Protein AF-K1M2X8-F1 (afdb_monomer)

pLDDT: mean 80.95, std 14.22, range [37.97, 92.69]

Sequence (71 aa):
METNKKGDNHSFPESVKAFEKYGKVSVIKGGDGIRRTTLTIPGSYNGKNGNFEFIKESNGIINHRLFRPKK

Nearest PDB structures (foldseek):
  4dm5-assembly4_D  TM=7.112E-01  e=1.299E+00  Pseudomonas aeruginosa PAO1
  6zea-assembly1_A  TM=5.679E-01  e=1.229E+00  Catharanthus roseus
  2ciu-assembly1_A  TM=5.035E-01  e=8.616E+00  Saccharomyces cerevisiae

Structure (mmCIF, N/CA/C/O backbone):
data_AF-K1M2X8-F1
#
_entry.id   AF-K1M2X8-F1
#
loop_
_atom_site.group_PDB
_atom_site.id
_atom_site.type_symbol
_atom_site.label_atom_id
_atom_site.label_alt_id
_atom_site.label_comp_id
_atom_site.label_asym_id
_atom_site.label_entity_id
_atom_site.label_seq_id
_atom_site.pdbx_PDB_ins_code
_atom_site.Cartn_x
_atom_site.Cartn_y
_atom_site.Cartn_z
_atom_site.occupancy
_atom_site.B_iso_or_equiv
_atom_site.auth_seq_id
_atom_site.auth_comp_id
_atom_site.auth_asym_id
_atom_site.auth_atom_id
_atom_site.pdbx_PDB_model_num
ATOM 1 N N . MET A 1 1 ? 10.143 18.497 24.148 1.00 37.97 1 MET A N 1
ATOM 2 C CA . MET A 1 1 ? 10.487 17.088 23.863 1.00 37.97 1 MET A CA 1
ATOM 3 C C . MET A 1 1 ? 9.870 16.736 22.520 1.00 37.97 1 MET A C 1
ATOM 5 O O . MET A 1 1 ? 8.694 16.412 22.465 1.00 37.97 1 MET A O 1
ATOM 9 N N . GLU A 1 2 ? 10.607 16.917 21.427 1.00 40.94 2 GLU A N 1
ATOM 10 C CA . GLU A 1 2 ? 10.111 16.607 20.083 1.00 40.94 2 GLU A CA 1
ATOM 11 C C . GLU A 1 2 ? 10.589 15.198 19.721 1.00 40.94 2 GLU A C 1
ATOM 13 O O . GLU A 1 2 ? 11.767 14.971 19.448 1.00 40.94 2 GLU A O 1
ATOM 18 N N . THR A 1 3 ? 9.706 14.208 19.857 1.00 40.78 3 THR A N 1
ATOM 19 C CA . THR A 1 3 ? 10.067 12.803 19.661 1.00 40.78 3 THR A CA 1
ATOM 20 C C . THR A 1 3 ? 10.104 12.462 18.174 1.00 40.78 3 THR A C 1
ATOM 22 O O . THR A 1 3 ? 9.093 12.344 17.483 1.00 40.78 3 THR A O 1
ATOM 25 N N . ASN A 1 4 ? 11.341 12.322 17.707 1.00 43.91 4 ASN A N 1
ATOM 26 C CA . ASN A 1 4 ? 11.828 11.564 16.563 1.00 43.91 4 ASN A CA 1
A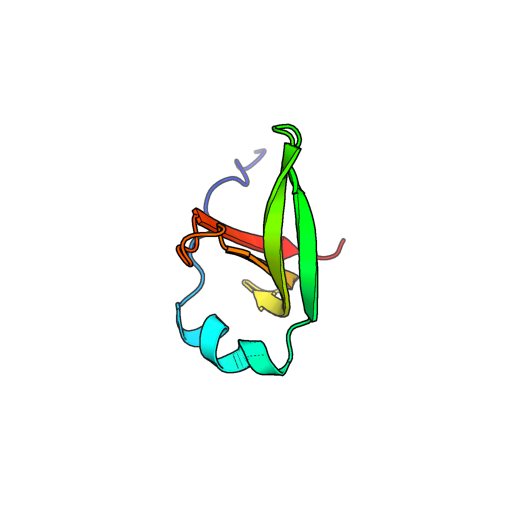TOM 27 C C . ASN A 1 4 ? 10.821 10.526 16.005 1.00 43.91 4 ASN A C 1
ATOM 29 O O . ASN A 1 4 ? 10.754 9.384 16.450 1.00 43.91 4 ASN A O 1
ATOM 33 N N . LYS A 1 5 ? 10.022 10.919 15.006 1.00 47.25 5 LYS A N 1
ATOM 34 C CA . LYS A 1 5 ? 8.918 10.120 14.436 1.00 47.25 5 LYS A CA 1
ATOM 35 C C . LYS A 1 5 ? 9.363 9.305 13.213 1.00 47.25 5 LYS A C 1
ATOM 37 O O . LYS A 1 5 ? 8.694 9.294 12.182 1.00 47.25 5 LYS A O 1
ATOM 42 N N . LYS A 1 6 ? 10.531 8.670 13.300 1.00 45.31 6 LYS A N 1
ATOM 43 C CA . LYS A 1 6 ? 11.097 7.804 12.255 1.00 45.31 6 LYS A CA 1
ATOM 44 C C . LYS A 1 6 ? 11.444 6.450 12.877 1.00 45.31 6 LYS A C 1
ATOM 46 O O . LYS A 1 6 ? 12.601 6.185 13.158 1.00 45.31 6 LYS A O 1
ATOM 51 N N . GLY A 1 7 ? 10.437 5.622 13.155 1.00 49.34 7 GLY A N 1
ATOM 52 C CA . GLY A 1 7 ? 10.670 4.293 13.735 1.00 49.34 7 GLY A CA 1
ATOM 53 C C . GLY A 1 7 ? 9.504 3.324 13.564 1.00 49.34 7 GLY A C 1
ATOM 54 O O . GLY A 1 7 ? 9.684 2.250 13.008 1.00 49.34 7 GLY A O 1
ATOM 55 N N . ASP A 1 8 ? 8.288 3.716 13.942 1.00 58.38 8 ASP A N 1
ATOM 56 C CA . ASP A 1 8 ? 7.185 2.746 14.067 1.00 58.38 8 ASP A CA 1
ATOM 57 C C . ASP A 1 8 ? 6.432 2.418 12.776 1.00 58.38 8 ASP A C 1
ATOM 59 O O . ASP A 1 8 ? 5.898 1.324 12.620 1.00 58.38 8 ASP A O 1
ATOM 63 N N . ASN A 1 9 ? 6.381 3.338 11.814 1.00 61.53 9 ASN A N 1
ATOM 64 C CA . ASN A 1 9 ? 5.508 3.169 10.646 1.00 61.53 9 ASN A CA 1
ATOM 65 C C . ASN A 1 9 ? 5.991 2.098 9.647 1.00 61.53 9 ASN A C 1
ATOM 67 O O . ASN A 1 9 ? 5.290 1.841 8.671 1.00 61.53 9 ASN A O 1
ATOM 71 N N . HIS A 1 10 ? 7.161 1.490 9.866 1.00 69.38 10 HIS A N 1
ATOM 72 C CA . HIS A 1 10 ? 7.708 0.404 9.040 1.00 69.38 10 HIS A CA 1
ATOM 73 C C . HIS A 1 10 ? 7.594 -0.974 9.722 1.00 69.38 10 HIS A C 1
ATOM 75 O O . HIS A 1 10 ? 7.873 -1.991 9.093 1.00 69.38 10 HIS A O 1
ATOM 81 N N . SER A 1 11 ? 7.134 -1.026 10.979 1.00 71.00 11 SER A N 1
ATOM 82 C CA . SER A 1 11 ? 7.109 -2.235 11.819 1.00 71.00 11 SER A CA 1
ATOM 83 C C . SER A 1 11 ? 5.754 -2.956 11.825 1.00 71.00 11 SER A C 1
ATOM 85 O O . SER A 1 11 ? 5.464 -3.741 12.727 1.00 71.00 11 SER A O 1
ATOM 87 N N . PHE A 1 12 ? 4.879 -2.691 10.849 1.00 73.38 12 PHE A N 1
ATOM 88 C CA . PHE A 1 12 ? 3.560 -3.323 10.805 1.00 73.38 12 PHE A CA 1
ATOM 89 C C . PHE A 1 12 ? 3.633 -4.776 10.291 1.00 73.38 12 PHE A C 1
ATOM 91 O O . PHE A 1 12 ? 4.419 -5.086 9.384 1.00 73.38 12 PHE A O 1
ATOM 98 N N . PRO A 1 13 ? 2.801 -5.683 10.836 1.00 80.06 13 PRO A N 1
ATOM 99 C CA . PRO A 1 13 ? 2.906 -7.115 10.574 1.00 80.06 13 PRO A CA 1
ATOM 100 C C . PRO A 1 13 ? 2.697 -7.456 9.097 1.00 80.06 13 PRO A C 1
ATOM 102 O O . PRO A 1 13 ? 1.995 -6.757 8.360 1.00 80.06 13 PRO A O 1
ATOM 105 N N . GLU A 1 14 ? 3.290 -8.564 8.646 1.00 80.31 14 GLU A N 1
ATOM 106 C CA . GLU A 1 14 ? 3.060 -9.082 7.291 1.00 80.31 14 GLU A CA 1
ATOM 107 C C . GLU A 1 14 ? 1.598 -9.446 7.032 1.00 80.31 14 GLU A C 1
ATOM 109 O O . GLU A 1 14 ? 1.168 -9.376 5.885 1.00 80.31 14 GLU A O 1
ATOM 114 N N . SER A 1 15 ? 0.809 -9.715 8.078 1.00 83.62 15 SER A N 1
ATOM 115 C CA . SER A 1 15 ? -0.633 -9.975 7.986 1.00 83.62 15 SER A CA 1
ATOM 116 C C . SER A 1 15 ? -1.413 -8.865 7.278 1.00 83.62 15 SER A C 1
ATOM 118 O O . SER A 1 15 ? -2.474 -9.1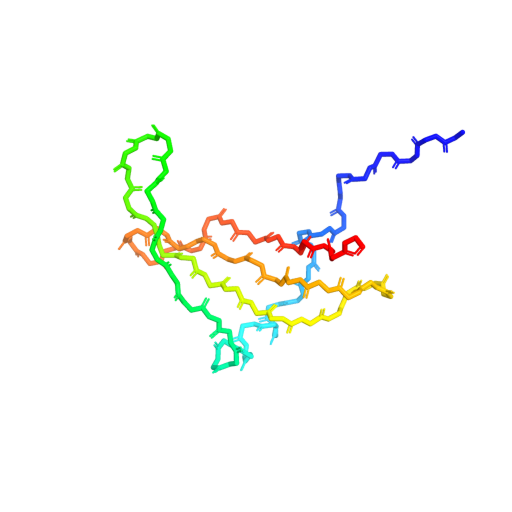32 6.725 1.00 83.62 15 SER A O 1
ATOM 120 N N . VAL A 1 16 ? -0.885 -7.634 7.216 1.00 81.62 16 VAL A N 1
ATOM 121 C CA . VAL A 1 16 ? -1.485 -6.546 6.423 1.00 81.62 16 VAL A CA 1
ATOM 122 C C . VAL A 1 16 ? -1.567 -6.912 4.930 1.00 81.62 16 VAL A C 1
ATOM 124 O O . VAL A 1 16 ? -2.507 -6.500 4.254 1.00 81.62 16 VAL A O 1
ATOM 127 N N . LYS A 1 17 ? -0.650 -7.748 4.419 1.00 79.31 17 LYS A N 1
ATOM 128 C CA . LYS A 1 17 ? -0.682 -8.251 3.035 1.00 79.31 17 LYS A CA 1
ATOM 129 C C . LYS A 1 17 ? -1.945 -9.066 2.738 1.00 79.31 17 LYS A C 1
ATOM 131 O O . LYS A 1 17 ? -2.452 -8.977 1.632 1.00 79.31 17 LYS A O 1
ATOM 136 N N . ALA A 1 18 ? -2.528 -9.762 3.718 1.00 86.19 18 ALA A N 1
ATOM 137 C CA . ALA A 1 18 ? -3.776 -10.514 3.522 1.00 86.19 18 ALA A CA 1
ATOM 138 C C . ALA A 1 18 ? -4.977 -9.616 3.150 1.00 86.19 18 ALA A C 1
ATOM 140 O O . ALA A 1 18 ? -5.987 -10.091 2.629 1.00 86.19 18 ALA A O 1
ATOM 141 N N . PHE A 1 19 ? -4.866 -8.307 3.396 1.00 85.81 19 PHE A N 1
ATOM 142 C CA . PHE A 1 19 ? -5.865 -7.304 3.037 1.00 85.81 19 PHE A CA 1
ATOM 143 C C . PHE A 1 19 ? -5.577 -6.637 1.686 1.00 85.81 19 PHE A C 1
ATOM 145 O O . PHE A 1 19 ? -6.249 -5.666 1.341 1.00 85.81 19 PHE A O 1
ATOM 152 N N . GLU A 1 20 ? -4.622 -7.147 0.898 1.00 84.75 20 GLU A N 1
ATOM 153 C CA . GLU A 1 20 ? -4.271 -6.597 -0.419 1.00 84.75 20 GLU A CA 1
ATOM 154 C C . GLU A 1 20 ? -5.478 -6.459 -1.349 1.00 84.75 20 GLU A C 1
ATOM 156 O O . GLU A 1 20 ? -5.580 -5.471 -2.070 1.00 84.75 20 GLU A O 1
ATOM 161 N N . LYS A 1 21 ? -6.447 -7.380 -1.250 1.00 87.31 21 LYS A N 1
ATOM 162 C CA . LYS A 1 21 ? -7.702 -7.356 -2.017 1.00 87.31 21 LYS A CA 1
ATOM 163 C C . LYS A 1 21 ? -8.578 -6.126 -1.754 1.00 87.31 21 LYS A C 1
ATOM 165 O O . LYS A 1 21 ? -9.424 -5.797 -2.577 1.00 87.31 21 LYS A O 1
ATOM 170 N N . TYR A 1 22 ? -8.400 -5.470 -0.608 1.00 88.25 22 TYR A N 1
ATOM 171 C CA . TYR A 1 22 ? -9.083 -4.224 -0.249 1.00 88.25 22 TYR A CA 1
ATOM 172 C C . TYR A 1 22 ? -8.227 -2.986 -0.540 1.00 88.25 22 TYR A C 1
ATOM 174 O O . TYR A 1 22 ? -8.675 -1.854 -0.349 1.00 88.25 22 TYR A O 1
ATOM 182 N N . GLY A 1 23 ? -6.977 -3.189 -0.952 1.00 87.94 23 GLY A N 1
ATOM 183 C CA . GLY A 1 23 ? -6.076 -2.121 -1.331 1.00 87.94 23 GLY A CA 1
ATOM 184 C C . GLY A 1 23 ? -6.269 -1.678 -2.773 1.00 87.94 23 GLY A C 1
ATOM 185 O O . GLY A 1 23 ? -6.803 -2.386 -3.623 1.00 87.94 23 GLY A O 1
ATOM 186 N N . LYS A 1 24 ? -5.787 -0.473 -3.057 1.00 92.19 24 LYS A N 1
ATOM 187 C CA . LYS A 1 24 ? -5.707 0.072 -4.407 1.00 92.19 24 LYS A CA 1
ATOM 188 C C . LYS A 1 24 ? -4.308 -0.162 -4.958 1.00 92.19 24 LYS A C 1
ATOM 190 O O . LYS A 1 24 ? -3.333 0.309 -4.376 1.00 92.19 24 LYS A O 1
ATOM 195 N N . VAL A 1 25 ? -4.224 -0.852 -6.090 1.00 91.25 25 VAL A N 1
ATOM 196 C CA . VAL A 1 25 ? -2.985 -0.971 -6.864 1.00 91.25 25 VAL A CA 1
ATOM 197 C C . VAL A 1 25 ? -2.878 0.215 -7.821 1.00 91.25 25 VAL A C 1
ATOM 199 O O . VAL A 1 25 ? -3.858 0.648 -8.427 1.00 91.25 25 VAL A O 1
ATOM 202 N N . SER A 1 26 ? -1.692 0.794 -7.942 1.00 91.38 26 SER A N 1
ATOM 203 C CA . SER A 1 26 ? -1.387 1.877 -8.877 1.00 91.38 26 SER A CA 1
ATOM 204 C C . SER A 1 26 ? 0.054 1.749 -9.351 1.00 91.38 26 SER A C 1
ATOM 206 O O . SER A 1 26 ? 0.875 1.133 -8.684 1.00 91.38 26 SER A O 1
ATOM 208 N N . VAL A 1 27 ? 0.376 2.309 -10.513 1.00 90.69 27 VAL A N 1
ATOM 209 C CA . VAL A 1 27 ? 1.754 2.334 -11.014 1.00 90.69 27 VAL A CA 1
ATOM 210 C C . VAL A 1 27 ? 2.272 3.755 -10.896 1.00 90.69 27 VAL A C 1
ATOM 212 O O . VAL A 1 27 ? 1.656 4.681 -11.421 1.00 90.69 27 VAL A O 1
ATOM 215 N N . ILE A 1 28 ? 3.404 3.923 -10.220 1.00 89.50 28 ILE A N 1
ATOM 216 C CA . ILE A 1 28 ? 4.092 5.208 -10.101 1.00 89.50 28 ILE A CA 1
ATOM 217 C C . ILE A 1 28 ? 5.392 5.164 -10.898 1.00 89.50 28 ILE A C 1
ATOM 219 O O . ILE A 1 28 ? 6.061 4.133 -10.960 1.00 89.50 28 ILE A O 1
ATOM 223 N N . LYS A 1 29 ? 5.761 6.285 -11.517 1.00 88.69 29 LYS A N 1
ATOM 224 C CA . LYS A 1 29 ? 7.099 6.474 -12.081 1.00 88.69 29 LYS A CA 1
ATOM 225 C C . LYS A 1 29 ? 7.948 7.151 -11.006 1.00 88.69 29 LYS A C 1
ATOM 227 O O . LYS A 1 29 ? 7.606 8.250 -10.578 1.00 88.69 29 LYS A O 1
ATOM 232 N N . GLY A 1 30 ? 8.995 6.477 -10.534 1.00 81.81 30 GLY A N 1
ATOM 233 C CA . GLY A 1 30 ? 9.943 7.065 -9.589 1.00 81.81 30 GLY A CA 1
ATOM 234 C C . GLY A 1 30 ? 10.729 8.215 -10.224 1.00 81.81 30 GLY A C 1
ATOM 235 O O . GLY A 1 30 ? 10.724 8.379 -11.447 1.00 81.81 30 GLY A O 1
ATOM 236 N N . GLY A 1 31 ? 11.412 9.018 -9.404 1.00 82.62 31 GLY A N 1
ATOM 237 C CA . GLY A 1 31 ? 12.262 10.116 -9.894 1.00 82.62 31 GLY A CA 1
ATOM 238 C C . GLY A 1 31 ? 13.428 9.644 -10.776 1.00 82.62 31 GLY A C 1
ATOM 239 O O . GLY A 1 31 ? 13.918 10.392 -11.609 1.00 82.62 31 GLY A O 1
ATOM 240 N N . ASP A 1 32 ? 13.800 8.373 -10.644 1.00 84.44 32 ASP A N 1
ATOM 241 C CA . ASP A 1 32 ? 14.750 7.615 -11.466 1.00 84.44 32 ASP A CA 1
ATOM 242 C C . ASP A 1 32 ? 14.164 7.133 -12.808 1.00 84.44 32 ASP A C 1
ATOM 244 O O . ASP A 1 32 ? 14.843 6.502 -13.611 1.00 84.44 32 ASP A O 1
ATOM 248 N N . GLY A 1 33 ? 12.885 7.403 -13.068 1.00 86.06 33 GLY A N 1
ATOM 249 C CA . GLY A 1 33 ? 12.201 7.040 -14.303 1.00 86.06 33 GLY A CA 1
ATOM 250 C C . GLY A 1 33 ? 11.680 5.602 -14.364 1.00 86.06 33 GLY A C 1
ATOM 251 O O . GLY A 1 33 ? 10.973 5.262 -15.318 1.00 86.06 33 GLY A O 1
ATOM 252 N N . ILE A 1 34 ? 11.951 4.786 -13.343 1.00 86.25 34 ILE A N 1
ATOM 253 C CA . ILE A 1 34 ? 11.500 3.394 -13.251 1.00 86.25 34 ILE A CA 1
ATOM 254 C C . ILE A 1 34 ? 10.035 3.343 -12.809 1.00 86.25 34 ILE A C 1
ATOM 256 O O . ILE A 1 34 ? 9.614 4.021 -11.869 1.00 86.25 34 ILE A O 1
ATOM 260 N N . ARG A 1 35 ? 9.240 2.517 -13.496 1.00 89.31 35 ARG A N 1
ATOM 261 C CA . ARG A 1 35 ? 7.847 2.240 -13.128 1.00 89.31 35 ARG A CA 1
ATOM 262 C C . ARG A 1 35 ? 7.811 1.200 -12.013 1.00 89.31 35 ARG A C 1
ATOM 264 O O . ARG A 1 35 ? 8.350 0.112 -12.176 1.00 89.31 35 ARG A O 1
ATOM 271 N N . ARG A 1 36 ? 7.143 1.522 -10.910 1.00 90.62 36 ARG A N 1
ATOM 272 C CA . ARG A 1 36 ? 6.959 0.643 -9.752 1.00 90.62 36 ARG A CA 1
ATOM 273 C C . ARG A 1 36 ? 5.483 0.464 -9.469 1.00 90.62 36 ARG A C 1
ATOM 275 O O . ARG A 1 36 ? 4.690 1.385 -9.663 1.00 90.62 36 ARG A O 1
ATOM 282 N N . THR A 1 37 ? 5.123 -0.722 -9.001 1.00 91.88 37 THR A N 1
ATOM 283 C CA . THR A 1 37 ? 3.750 -1.002 -8.589 1.00 91.88 37 THR A CA 1
ATOM 284 C C . THR A 1 37 ? 3.602 -0.634 -7.123 1.00 91.88 37 THR A C 1
ATOM 286 O O . THR A 1 37 ? 4.347 -1.116 -6.277 1.00 91.88 37 THR A O 1
ATOM 289 N N . THR A 1 38 ? 2.636 0.213 -6.810 1.00 91.56 38 THR A N 1
ATOM 290 C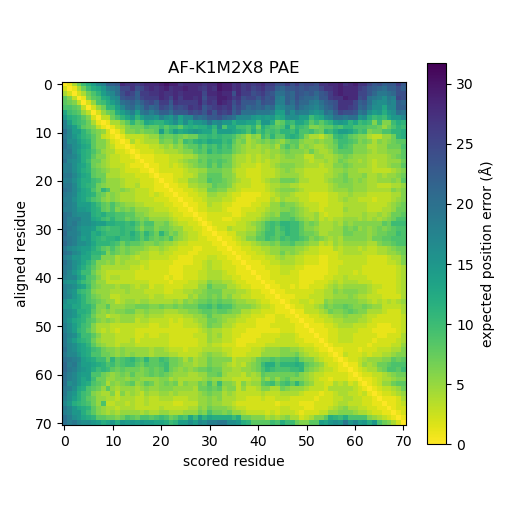 CA . THR A 1 38 ? 2.302 0.624 -5.452 1.00 91.56 38 THR A CA 1
ATOM 291 C C . THR A 1 38 ? 0.968 0.017 -5.050 1.00 91.56 38 THR A C 1
ATOM 293 O O . THR A 1 38 ? 0.002 0.090 -5.805 1.00 91.56 38 THR A O 1
ATOM 296 N N . LEU A 1 39 ? 0.909 -0.566 -3.857 1.00 91.44 39 LEU A N 1
ATOM 297 C CA . LEU A 1 39 ? -0.323 -1.030 -3.226 1.00 91.44 39 LEU A CA 1
ATOM 298 C C . LEU A 1 39 ? -0.607 -0.155 -2.007 1.00 91.44 39 LEU A C 1
ATOM 300 O O . LEU A 1 39 ? 0.248 -0.004 -1.136 1.00 91.44 39 LEU A O 1
ATOM 304 N N . THR A 1 40 ? -1.814 0.393 -1.938 1.00 92.69 40 THR A N 1
ATOM 305 C CA . THR A 1 40 ? -2.265 1.240 -0.834 1.00 92.69 40 THR A CA 1
ATOM 306 C C . THR A 1 40 ? -3.484 0.614 -0.169 1.00 92.69 40 THR A C 1
ATOM 308 O O . THR A 1 40 ? -4.562 0.590 -0.757 1.00 92.69 40 THR A O 1
ATOM 311 N N . ILE A 1 41 ? -3.343 0.146 1.069 1.00 92.56 41 ILE A N 1
ATOM 312 C CA . ILE A 1 41 ? -4.424 -0.479 1.842 1.00 92.56 41 ILE A CA 1
ATOM 313 C C . ILE A 1 41 ? -4.904 0.516 2.907 1.00 92.56 41 ILE A C 1
ATOM 315 O O . ILE A 1 41 ? -4.106 0.901 3.764 1.00 92.56 41 ILE A O 1
ATOM 319 N N . PRO A 1 42 ? -6.162 0.986 2.879 1.00 91.88 42 PRO A N 1
ATOM 320 C CA . PRO A 1 42 ? -6.693 1.823 3.951 1.00 91.88 42 PRO A CA 1
ATOM 321 C C . PRO A 1 42 ? -6.793 1.022 5.255 1.00 91.88 42 PRO A C 1
ATOM 323 O O . PRO A 1 42 ? -7.175 -0.145 5.247 1.00 91.88 42 PRO A O 1
ATOM 326 N N . GLY A 1 43 ? -6.469 1.647 6.384 1.00 89.94 43 GLY A N 1
ATOM 327 C CA . GLY A 1 43 ? -6.581 0.999 7.687 1.00 89.94 43 GLY A CA 1
ATOM 328 C C . GLY A 1 43 ? -6.131 1.893 8.831 1.00 89.94 43 GLY A C 1
ATOM 329 O O . GLY A 1 43 ? -5.940 3.098 8.663 1.00 89.94 43 GLY A O 1
ATOM 330 N N . SER A 1 44 ? -5.943 1.291 9.998 1.00 87.69 44 SER A N 1
ATOM 331 C CA . SER A 1 44 ? -5.539 2.003 11.208 1.00 87.69 44 SER A CA 1
ATOM 332 C C . SER A 1 44 ? -4.356 1.303 11.860 1.00 87.69 44 SER A C 1
ATOM 334 O O . SER A 1 44 ? -4.309 0.076 11.917 1.00 87.69 44 SER A O 1
ATOM 336 N N . TYR A 1 45 ? -3.393 2.078 12.347 1.00 86.62 45 TYR A N 1
ATOM 337 C CA . TYR A 1 45 ? -2.191 1.570 13.002 1.00 86.62 45 TYR A CA 1
ATOM 338 C C . TYR A 1 45 ? -1.800 2.492 14.157 1.00 86.62 45 TYR A C 1
ATOM 340 O O . TYR A 1 45 ? -1.804 3.715 14.003 1.00 86.62 45 TYR A O 1
ATOM 348 N N . ASN A 1 46 ? -1.497 1.917 15.326 1.00 83.56 46 ASN A N 1
ATOM 349 C CA . ASN A 1 46 ? -1.145 2.649 16.552 1.00 83.56 46 ASN A CA 1
ATOM 350 C C . ASN A 1 46 ? -2.108 3.812 16.878 1.00 83.56 46 ASN A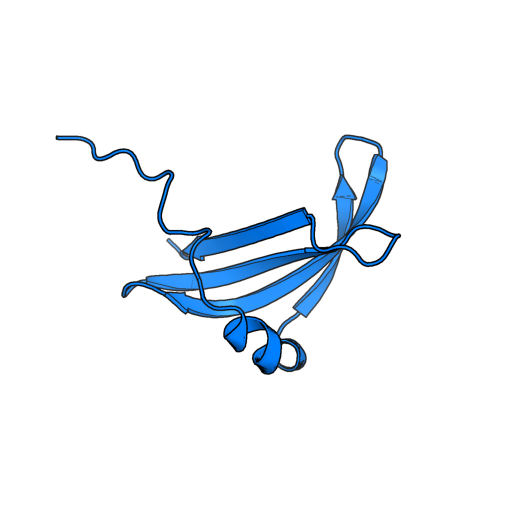 C 1
ATOM 352 O O . ASN A 1 46 ? -1.683 4.941 17.130 1.00 83.56 46 ASN A O 1
ATOM 356 N N . GLY A 1 47 ? -3.418 3.546 16.807 1.00 85.25 47 GLY A N 1
ATOM 357 C CA . GLY A 1 47 ? -4.471 4.523 17.115 1.00 85.25 47 GLY A CA 1
ATOM 358 C C . GLY A 1 47 ? -4.658 5.635 16.076 1.00 85.25 47 GLY A C 1
ATOM 359 O O . GLY A 1 47 ? -5.389 6.587 16.33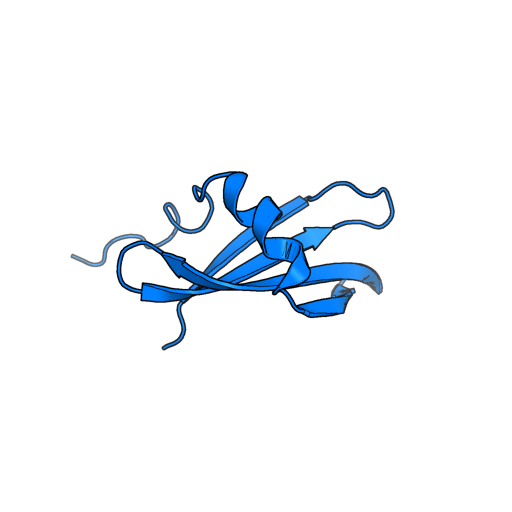1 1.00 85.25 47 GLY A O 1
ATOM 360 N N . LYS A 1 48 ? -4.008 5.545 14.908 1.00 87.62 48 LYS A N 1
ATOM 361 C CA . LYS A 1 48 ? -4.140 6.519 13.815 1.00 87.62 48 LYS A CA 1
ATOM 362 C C . LYS A 1 48 ? -4.773 5.863 12.603 1.00 87.62 48 LYS A C 1
ATOM 364 O O . LYS A 1 48 ? -4.348 4.783 12.203 1.00 87.62 48 LYS A O 1
ATOM 369 N N . ASN A 1 49 ? -5.732 6.540 11.985 1.00 91.19 49 ASN A N 1
ATOM 370 C CA . ASN A 1 49 ? -6.275 6.135 10.691 1.00 91.19 49 ASN A CA 1
ATOM 371 C C . ASN A 1 49 ? -5.328 6.582 9.577 1.00 91.19 49 ASN A C 1
ATOM 373 O O . ASN A 1 49 ? -4.707 7.641 9.660 1.00 91.19 49 ASN A O 1
ATOM 377 N N . GLY A 1 50 ? -5.198 5.781 8.529 1.00 92.25 5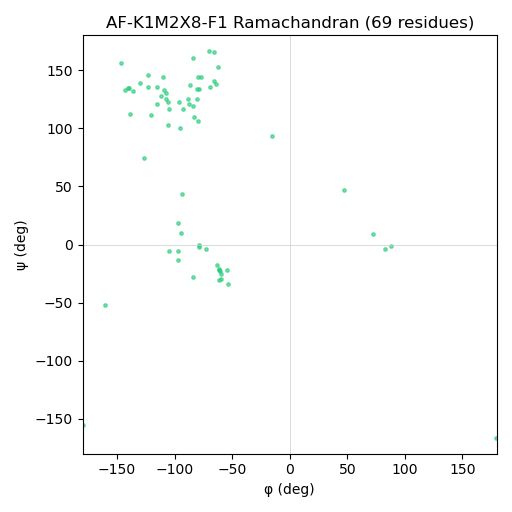0 GLY A N 1
ATOM 378 C CA . GLY A 1 50 ? -4.215 6.009 7.486 1.00 92.25 50 GLY A CA 1
ATOM 379 C 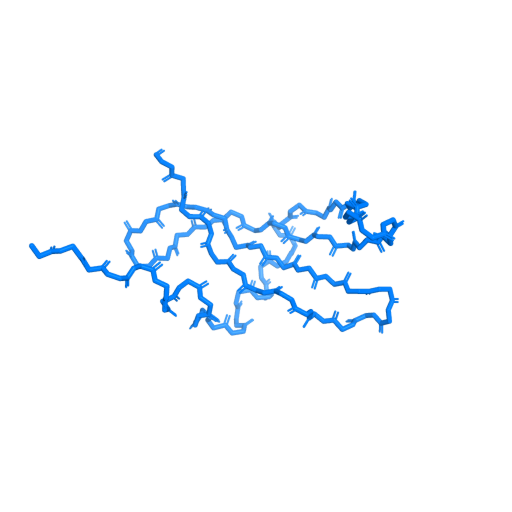C . GLY A 1 50 ? -4.258 4.970 6.381 1.00 92.25 50 GLY A C 1
ATOM 380 O O . GLY A 1 50 ? -5.280 4.336 6.110 1.00 92.25 50 GLY A O 1
ATOM 381 N N . ASN A 1 51 ? -3.118 4.821 5.726 1.00 92.69 51 ASN A N 1
ATOM 382 C CA . ASN A 1 51 ? -2.937 3.917 4.611 1.00 92.69 51 ASN A CA 1
ATOM 383 C C . ASN A 1 51 ? -1.609 3.174 4.767 1.00 92.69 51 ASN A C 1
ATOM 385 O O . ASN A 1 51 ? -0.578 3.790 5.017 1.00 92.69 51 ASN A O 1
ATOM 389 N N . PHE A 1 52 ? -1.627 1.858 4.592 1.00 91.06 52 PHE A N 1
ATOM 390 C CA . PHE A 1 52 ? -0.425 1.052 4.431 1.00 91.06 52 PHE A CA 1
ATOM 391 C C . PHE A 1 52 ? -0.007 1.088 2.964 1.00 91.06 52 PHE A C 1
ATOM 393 O O . PHE A 1 52 ? -0.768 0.684 2.088 1.00 91.06 52 PHE A O 1
ATOM 400 N N . GLU A 1 53 ? 1.191 1.585 2.700 1.00 90.50 53 GLU A N 1
ATOM 401 C CA . GLU A 1 53 ? 1.777 1.726 1.376 1.00 90.50 53 GLU A CA 1
ATOM 402 C C . GLU A 1 53 ? 2.891 0.697 1.185 1.00 90.50 53 GLU A C 1
ATOM 404 O O . GLU A 1 53 ? 3.804 0.569 2.006 1.00 90.50 53 GLU A O 1
ATOM 409 N N . PHE A 1 54 ? 2.829 -0.015 0.066 1.00 89.69 54 PHE A N 1
ATOM 410 C CA . PHE A 1 54 ? 3.837 -0.972 -0.366 1.00 89.69 54 PHE A CA 1
ATOM 411 C C . PHE A 1 54 ? 4.323 -0.575 -1.750 1.00 89.69 54 PHE A C 1
ATOM 413 O O . PHE A 1 54 ? 3.500 -0.282 -2.614 1.00 89.69 54 PHE A O 1
ATOM 420 N N . ILE A 1 55 ? 5.634 -0.604 -1.982 1.00 89.00 55 ILE A N 1
ATOM 421 C CA . ILE A 1 55 ? 6.210 -0.410 -3.318 1.00 89.00 55 ILE A CA 1
ATOM 422 C C . ILE A 1 55 ? 6.901 -1.702 -3.731 1.00 89.00 55 ILE A C 1
ATOM 424 O O . ILE A 1 55 ? 7.804 -2.190 -3.047 1.00 89.00 55 ILE A O 1
ATOM 428 N N . LYS A 1 56 ? 6.429 -2.250 -4.846 1.00 87.81 56 LYS A N 1
ATOM 429 C CA . LYS A 1 56 ? 6.913 -3.455 -5.501 1.00 87.81 56 LYS A CA 1
ATOM 430 C C . LYS A 1 56 ? 7.683 -3.049 -6.755 1.00 87.81 56 LYS A C 1
ATOM 432 O O . LYS A 1 56 ? 7.145 -2.372 -7.637 1.00 87.81 56 LYS A O 1
ATOM 437 N N . GLU A 1 57 ? 8.940 -3.466 -6.817 1.00 84.50 57 GLU A N 1
ATOM 438 C CA . GLU A 1 57 ? 9.780 -3.307 -8.002 1.00 84.50 57 GLU A CA 1
ATOM 439 C C . GLU A 1 57 ? 9.301 -4.231 -9.130 1.00 84.50 57 GLU A C 1
ATOM 441 O O . GLU A 1 57 ? 8.541 -5.180 -8.913 1.00 84.50 57 GLU A O 1
ATOM 446 N N . SER A 1 58 ? 9.793 -3.998 -10.347 1.00 79.75 58 SER A N 1
ATOM 447 C CA . SER A 1 58 ? 9.456 -4.810 -11.525 1.00 79.75 58 SER A CA 1
ATOM 448 C C . SER A 1 58 ? 9.835 -6.290 -11.387 1.00 79.75 58 SER A C 1
ATOM 450 O O . SER A 1 58 ? 9.199 -7.137 -12.002 1.00 79.75 58 SER A O 1
ATOM 452 N N . ASN A 1 59 ? 10.833 -6.618 -10.558 1.00 79.88 59 ASN A N 1
ATOM 453 C CA . ASN A 1 59 ? 11.237 -8.001 -10.259 1.00 79.88 59 ASN A CA 1
ATOM 454 C C . ASN A 1 59 ? 10.320 -8.703 -9.238 1.00 79.88 59 ASN A C 1
ATOM 456 O O . ASN A 1 59 ? 10.546 -9.853 -8.877 1.00 79.88 59 ASN A O 1
ATOM 460 N N . GLY A 1 60 ? 9.300 -8.002 -8.745 1.00 75.50 60 GLY A N 1
ATOM 461 C CA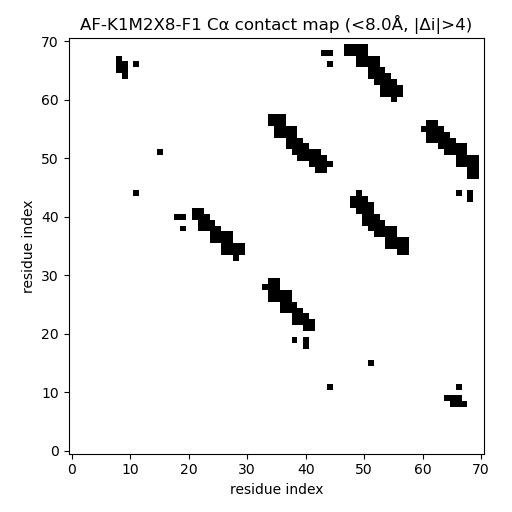 . GLY A 1 60 ? 8.330 -8.523 -7.801 1.00 75.50 60 GLY A CA 1
ATOM 462 C C . GLY A 1 60 ? 8.706 -8.393 -6.324 1.00 75.50 60 GLY A C 1
ATOM 463 O O . GLY A 1 60 ? 7.888 -8.744 -5.472 1.00 75.50 60 GLY A O 1
ATOM 464 N N . ILE A 1 61 ? 9.881 -7.845 -6.007 1.00 82.44 61 ILE A N 1
ATOM 465 C CA . ILE A 1 61 ? 10.342 -7.629 -4.633 1.00 82.44 61 ILE A CA 1
ATOM 466 C C . ILE A 1 61 ? 9.700 -6.360 -4.061 1.00 82.44 61 ILE A C 1
ATOM 468 O O . ILE A 1 61 ? 9.678 -5.308 -4.703 1.00 82.44 61 ILE A O 1
ATOM 472 N N . ILE A 1 62 ? 9.194 -6.448 -2.829 1.00 83.06 62 ILE A N 1
ATOM 473 C CA . ILE A 1 62 ? 8.703 -5.289 -2.077 1.00 83.06 62 ILE A CA 1
ATOM 474 C C . ILE A 1 62 ? 9.903 -4.608 -1.415 1.00 83.06 62 ILE A C 1
ATOM 476 O O . ILE A 1 62 ? 10.464 -5.152 -0.469 1.00 83.06 62 ILE A O 1
ATOM 480 N N . ASN A 1 63 ? 10.278 -3.423 -1.898 1.00 81.44 63 ASN A N 1
ATOM 481 C CA . ASN A 1 63 ? 11.415 -2.656 -1.372 1.00 81.44 63 ASN A CA 1
ATOM 482 C C . ASN A 1 63 ? 11.013 -1.575 -0.358 1.00 81.44 63 ASN A C 1
ATOM 484 O O . ASN A 1 63 ? 11.861 -1.051 0.355 1.00 81.44 63 ASN A O 1
ATOM 488 N N . HIS A 1 64 ? 9.723 -1.243 -0.260 1.00 83.88 64 HIS A N 1
ATOM 489 C CA . HIS A 1 64 ? 9.245 -0.216 0.663 1.00 83.88 64 HIS A CA 1
ATOM 490 C C . HIS A 1 64 ? 7.919 -0.617 1.304 1.00 83.88 64 HIS A C 1
ATOM 492 O O . HIS A 1 64 ? 7.003 -1.069 0.611 1.00 83.88 64 HIS A O 1
ATOM 498 N N . ARG A 1 65 ? 7.816 -0.423 2.623 1.00 88.44 65 ARG A N 1
ATOM 499 C CA . ARG A 1 65 ? 6.624 -0.679 3.442 1.00 88.44 65 ARG A CA 1
ATOM 500 C C . ARG A 1 65 ? 6.460 0.450 4.449 1.00 88.44 65 ARG A C 1
ATOM 502 O O . ARG A 1 65 ? 7.270 0.557 5.358 1.00 88.44 65 ARG A O 1
ATOM 509 N N . LEU A 1 66 ? 5.420 1.263 4.311 1.00 88.88 66 LEU A N 1
ATOM 510 C CA . LEU A 1 66 ? 5.206 2.426 5.171 1.00 88.88 66 LEU A CA 1
ATOM 511 C C . LEU A 1 66 ? 3.732 2.576 5.536 1.00 88.88 66 LEU A C 1
ATOM 513 O O . LEU A 1 66 ? 2.867 2.525 4.672 1.00 88.88 66 LEU A O 1
ATOM 517 N N . PHE A 1 67 ? 3.441 2.832 6.805 1.00 89.38 67 PHE A N 1
ATOM 518 C CA . PHE A 1 67 ? 2.144 3.342 7.223 1.00 89.38 67 PHE A CA 1
ATOM 519 C C . PHE A 1 67 ? 2.127 4.874 7.166 1.00 89.38 67 PHE A C 1
ATOM 521 O O . PHE A 1 67 ? 2.904 5.553 7.845 1.00 89.38 67 PHE A O 1
ATOM 528 N N . ARG A 1 68 ? 1.210 5.430 6.377 1.00 89.00 68 ARG A N 1
ATOM 529 C CA . ARG A 1 68 ? 0.990 6.867 6.242 1.00 89.00 68 ARG A CA 1
ATOM 530 C C . ARG A 1 68 ? -0.299 7.264 6.968 1.00 89.00 68 ARG A C 1
ATOM 532 O O . ARG A 1 68 ? -1.386 7.017 6.442 1.00 89.00 68 ARG A O 1
ATOM 539 N N . PRO A 1 69 ? -0.215 7.864 8.170 1.00 87.44 69 PRO A N 1
ATOM 540 C CA . PRO A 1 69 ? -1.400 8.354 8.864 1.00 87.44 69 PRO A CA 1
ATOM 541 C C . PRO A 1 69 ? -2.054 9.483 8.058 1.00 87.44 69 PRO A C 1
ATOM 543 O O . PRO A 1 69 ? -1.359 10.361 7.536 1.00 87.44 69 PRO A O 1
ATOM 546 N N . LYS A 1 70 ? -3.387 9.471 7.974 1.00 82.25 70 LYS A N 1
ATOM 547 C CA . LYS A 1 70 ? -4.165 10.628 7.524 1.00 82.25 70 LYS A CA 1
ATOM 548 C C . LYS A 1 70 ? -4.064 11.708 8.606 1.00 82.25 70 LYS A C 1
ATOM 550 O O . LYS A 1 70 ? -4.091 11.387 9.794 1.00 82.25 70 LYS A O 1
ATOM 555 N N . LYS A 1 71 ? -3.844 12.952 8.177 1.00 65.25 71 LYS A N 1
ATOM 556 C CA . LYS A 1 71 ? -3.910 14.122 9.059 1.00 65.25 71 LYS A CA 1
ATOM 557 C C . LYS A 1 71 ? -5.343 14.360 9.507 1.00 65.25 71 LYS A C 1
ATOM 559 O O . LYS A 1 71 ? -6.244 14.086 8.683 1.00 65.25 71 LYS A O 1
#

Foldseek 3Di:
DDDDPPDDFQVDDPVVVVQQVQWDWDWDQDPVRAIWIKTWHWDDDPRFTFIWIWTAHPVRDTPDTGTDGDD

Radius of gyration: 13.1 Å; Cα contacts (8 Å, |Δi|>4): 117; chains: 1; bounding box: 24×28×38 Å

Solvent-accessible surface area (backbone atoms only — not comparable to full-atom values): 4367 Å² total; per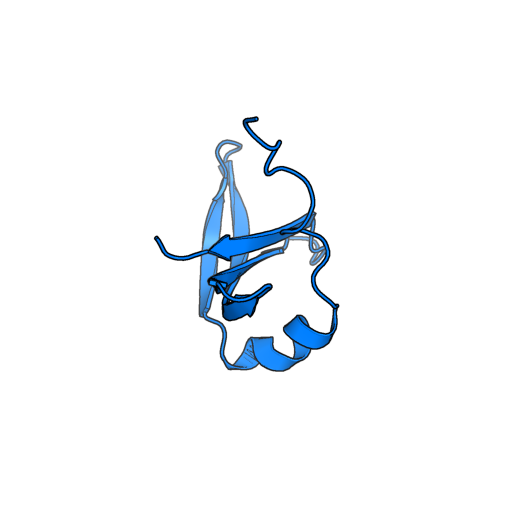-residue (Å²): 137,85,78,81,87,81,70,70,50,61,71,68,65,72,71,62,61,80,45,50,89,73,27,49,78,46,80,44,69,45,99,87,68,51,66,29,43,33,39,38,27,76,48,71,57,96,96,35,52,28,32,42,37,34,35,26,44,85,88,67,50,70,81,44,60,39,51,47,66,61,130

Organism: NCBI:txid883096

Mean predicted aligned error: 7.25 Å

Secondary structure (DSSP, 8-state):
------SGGG---GGGGGGGGGSEEEEEE-TTS-EEEEEEEEEEETTEEEEEEEEE-TTS-EEEEEEEE--